Protein AF-A0A2V8KUQ1-F1 (afdb_monomer)

Foldseek 3Di:
DDDDDDDDDPPDPPPPPPPPVFDKAFEWEQDPVGIDTPDIDGLVPDDPVVVVVVQVVVVVLVVVVWWKWFCAPPPTHTDPGDDSNGRIYTYHDDPDD

Secondary structure (DSSP, 8-state):
-----------------------EEEEEEEETTEEEEEEEEETTT--HHHHHHHHHHHHHHHHTTEEEEE-TTSS-EEESS--TTS-EEEEE-----

Mean predicted aligned error: 11.14 Å

Nearest PDB structures (foldseek):
  6jpp-assembly1_A  TM=3.660E-01  e=1.130E-01  Homo sapiens
  6ie1-assembly1_A  TM=3.807E-01  e=2.585E-01  Homo sapiens
  2k8h-assembly1_A  TM=3.119E-01  e=2.004E-01  Trypanosoma brucei
  7y4a-assembly4_H  TM=3.674E-01  e=2.755E-01  Homo sapiens
  9dz8-assembly1_A  TM=5.171E-01  e=2.115E+00  Escherichia coli BL21(DE3)

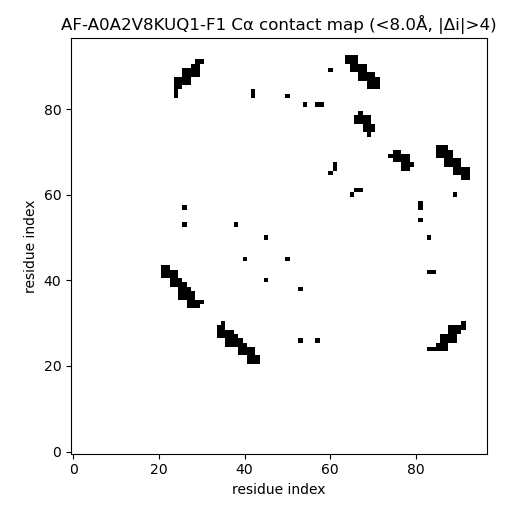Structure (mmCIF, N/CA/C/O backbone):
data_AF-A0A2V8KUQ1-F1
#
_entry.id   AF-A0A2V8KUQ1-F1
#
loop_
_atom_site.group_PDB
_atom_site.id
_atom_site.type_symbol
_atom_site.label_atom_id
_atom_site.label_alt_id
_atom_site.label_comp_id
_atom_site.label_asym_id
_atom_site.label_entity_id
_atom_site.label_seq_id
_atom_site.pdbx_PDB_ins_code
_atom_site.Cartn_x
_atom_site.Cartn_y
_atom_site.Cartn_z
_atom_site.occupancy
_atom_site.B_iso_or_equiv
_atom_site.auth_seq_id
_atom_site.auth_comp_id
_atom_site.auth_asym_id
_atom_site.auth_atom_id
_atom_site.pdbx_PDB_model_num
ATOM 1 N N . MET A 1 1 ? -13.445 -9.198 69.832 1.00 40.34 1 MET A N 1
ATOM 2 C CA . MET A 1 1 ? -13.455 -10.282 68.834 1.00 40.34 1 MET A CA 1
ATOM 3 C C . MET A 1 1 ? -14.080 -9.730 67.578 1.00 40.34 1 MET A C 1
ATOM 5 O O . MET A 1 1 ? -15.179 -9.195 67.626 1.00 40.34 1 MET A O 1
ATOM 9 N N . GLU A 1 2 ? -13.270 -9.738 66.533 1.00 34.62 2 GLU A N 1
ATOM 10 C CA . GLU A 1 2 ? -13.495 -9.173 65.210 1.00 34.62 2 GLU A CA 1
ATOM 11 C C . GLU A 1 2 ? -14.632 -9.878 64.465 1.00 34.62 2 GLU A C 1
ATOM 13 O O . GLU A 1 2 ? -14.937 -11.039 64.740 1.00 34.62 2 GLU A O 1
ATOM 18 N N . GLY A 1 3 ? -15.222 -9.194 63.482 1.00 37.28 3 GLY A N 1
ATOM 19 C CA . GLY A 1 3 ? -16.091 -9.857 62.512 1.00 37.28 3 GLY A CA 1
ATOM 20 C C . GLY A 1 3 ? -17.007 -8.941 61.711 1.00 37.28 3 GLY A C 1
ATOM 21 O O . GLY A 1 3 ? -18.204 -9.200 61.643 1.00 37.28 3 GLY A O 1
ATOM 22 N N . VAL A 1 4 ? -16.467 -7.887 61.091 1.00 44.62 4 VAL A N 1
ATOM 23 C CA . VAL A 1 4 ? -17.145 -7.184 59.990 1.00 44.62 4 VAL A CA 1
ATOM 24 C C . VAL A 1 4 ? -17.272 -8.178 58.832 1.00 44.62 4 VAL A C 1
ATOM 26 O O . VAL A 1 4 ? -16.260 -8.588 58.267 1.00 44.62 4 VAL A O 1
ATOM 29 N N . LYS A 1 5 ? -18.495 -8.609 58.498 1.00 45.44 5 LYS A N 1
ATOM 30 C CA . LYS A 1 5 ? -18.739 -9.409 57.291 1.00 45.44 5 LYS A CA 1
ATOM 31 C C . LYS A 1 5 ? -19.087 -8.495 56.123 1.00 45.44 5 LYS A C 1
ATOM 33 O O . LYS A 1 5 ? -20.113 -7.826 56.099 1.00 45.44 5 LYS A O 1
ATOM 38 N N . THR A 1 6 ? -18.135 -8.500 55.206 1.00 44.25 6 THR A N 1
ATOM 39 C CA . THR A 1 6 ? -18.008 -7.833 53.920 1.00 44.25 6 THR A CA 1
ATOM 40 C C . THR A 1 6 ? -19.261 -7.896 53.049 1.00 44.25 6 THR A C 1
ATOM 42 O O . THR A 1 6 ? -19.893 -8.939 52.895 1.00 44.25 6 THR A O 1
ATOM 45 N N . VAL A 1 7 ? -19.558 -6.747 52.448 1.00 46.59 7 VAL A N 1
ATOM 46 C CA . VAL A 1 7 ? -20.515 -6.534 51.362 1.00 46.59 7 VAL A CA 1
ATOM 47 C C . VAL A 1 7 ? -19.925 -7.163 50.097 1.00 46.59 7 VAL A C 1
ATOM 49 O O . VAL A 1 7 ? -18.885 -6.707 49.628 1.00 46.59 7 VAL A O 1
ATOM 52 N N . ASN A 1 8 ? -20.549 -8.207 49.553 1.00 39.09 8 ASN A N 1
ATOM 53 C CA . ASN A 1 8 ? -20.192 -8.713 48.228 1.00 39.09 8 ASN A CA 1
ATOM 54 C C . ASN A 1 8 ? -21.139 -8.082 47.216 1.00 39.09 8 ASN A C 1
ATOM 56 O O . ASN A 1 8 ? -22.291 -8.479 47.070 1.00 39.09 8 ASN A O 1
ATOM 60 N N . THR A 1 9 ? -20.642 -7.032 46.580 1.00 50.00 9 THR A N 1
ATOM 61 C CA . THR A 1 9 ? -21.288 -6.375 45.456 1.00 50.00 9 THR A CA 1
ATOM 62 C C . THR A 1 9 ? -20.955 -7.172 44.197 1.00 50.00 9 THR A C 1
ATOM 64 O O . THR A 1 9 ? -19.839 -7.085 43.687 1.00 50.00 9 THR A O 1
ATOM 67 N N . ASP A 1 10 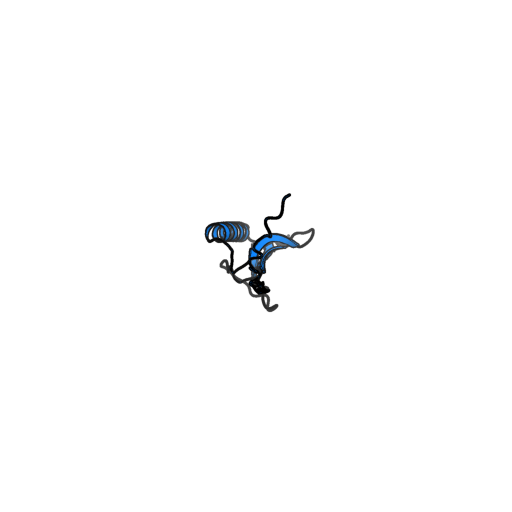? -21.906 -7.964 43.708 1.00 42.75 10 ASP A N 1
ATOM 68 C CA . ASP A 1 10 ? -21.827 -8.648 42.414 1.00 42.75 10 ASP A CA 1
ATOM 69 C C . ASP A 1 10 ? -21.870 -7.630 41.260 1.00 42.75 10 ASP A C 1
ATOM 71 O O . ASP A 1 10 ? -22.913 -7.349 40.671 1.00 42.75 10 ASP A O 1
ATOM 75 N N . PHE A 1 11 ? -20.711 -7.063 40.921 1.00 54.16 11 PHE A N 1
ATOM 76 C CA . PHE A 1 11 ? -20.477 -6.414 39.633 1.00 54.16 11 PHE A CA 1
ATOM 77 C C . PHE A 1 11 ? -19.614 -7.319 38.762 1.00 54.16 11 PHE A C 1
ATOM 79 O O . PHE A 1 11 ? -18.394 -7.189 38.726 1.00 54.16 11 PHE A O 1
ATOM 86 N N . GLN A 1 12 ? -20.258 -8.197 38.004 1.00 44.41 12 GLN A N 1
ATOM 87 C CA . GLN A 1 12 ? -19.672 -8.772 36.796 1.00 44.41 12 GLN A CA 1
ATOM 88 C C . GLN A 1 12 ? -20.735 -8.782 35.700 1.00 44.41 12 GLN A C 1
ATOM 90 O O . GLN A 1 12 ? -21.246 -9.810 35.268 1.00 44.41 12 GLN A O 1
ATOM 95 N N . GLY A 1 13 ? -21.061 -7.574 35.235 1.00 41.50 13 GLY A N 1
ATOM 96 C CA . GLY A 1 13 ? -21.561 -7.404 33.881 1.00 41.50 13 GLY A CA 1
ATOM 97 C C . GLY A 1 13 ? -20.465 -7.874 32.934 1.00 41.50 13 GLY A C 1
ATOM 98 O O . GLY A 1 13 ? -19.483 -7.168 32.711 1.00 41.50 13 GLY A O 1
ATOM 99 N N . ALA A 1 14 ? -20.597 -9.101 32.438 1.00 50.62 14 ALA A N 1
ATOM 100 C CA . ALA A 1 14 ? -19.805 -9.595 31.331 1.00 50.62 14 ALA A CA 1
ATOM 101 C C . ALA A 1 14 ? -20.039 -8.657 30.144 1.00 50.62 14 ALA A C 1
ATOM 103 O O . ALA A 1 14 ? -21.091 -8.706 29.513 1.00 50.62 14 ALA A O 1
ATOM 104 N N . ILE A 1 15 ? -19.080 -7.776 29.859 1.00 60.97 15 ILE A N 1
ATOM 105 C CA . ILE A 1 15 ? -19.021 -7.096 28.569 1.00 60.97 15 ILE A CA 1
ATOM 106 C C . ILE A 1 15 ? -18.724 -8.213 27.567 1.00 60.97 15 ILE A C 1
ATOM 108 O O . ILE A 1 15 ? -17.651 -8.823 27.666 1.00 60.97 15 ILE A O 1
ATOM 112 N N . PRO A 1 16 ? -19.626 -8.542 26.626 1.00 48.69 16 PRO A N 1
ATOM 113 C CA . PRO A 1 16 ? -19.245 -9.393 25.520 1.00 48.69 16 PRO A CA 1
ATOM 114 C C . PRO A 1 16 ? -18.163 -8.611 24.787 1.00 48.69 16 PRO A C 1
ATOM 116 O O . PRO A 1 16 ? -18.426 -7.559 24.210 1.00 48.69 16 PRO A O 1
ATOM 119 N N . ARG A 1 17 ? -16.916 -9.072 24.878 1.00 52.16 17 ARG A N 1
ATOM 120 C CA . ARG A 1 17 ? -15.841 -8.580 24.026 1.00 52.16 17 ARG A CA 1
ATOM 121 C C . ARG A 1 17 ? -16.202 -9.069 22.631 1.00 52.16 17 ARG A C 1
ATOM 123 O O . ARG A 1 17 ? -15.815 -10.173 22.248 1.00 52.16 17 ARG A O 1
ATOM 130 N N . GLU A 1 18 ? -17.047 -8.305 21.938 1.00 53.41 18 GLU A N 1
ATOM 131 C CA . GLU A 1 18 ? -17.331 -8.512 20.530 1.00 53.41 18 GLU A CA 1
ATOM 132 C C . GLU A 1 18 ? -15.972 -8.665 19.860 1.00 53.41 18 GLU A C 1
ATOM 134 O O . GLU A 1 18 ? -15.109 -7.785 19.930 1.00 53.41 18 GLU A O 1
ATOM 139 N N . LYS A 1 19 ? -15.734 -9.844 19.286 1.00 51.59 19 LYS A N 1
ATOM 140 C CA . LYS A 1 19 ? -14.669 -10.022 18.312 1.00 51.59 19 LYS A CA 1
ATOM 141 C C . LYS A 1 19 ? -15.106 -9.230 17.086 1.00 51.59 19 LYS A C 1
ATOM 143 O O . LYS A 1 19 ? -15.555 -9.812 16.104 1.00 51.59 19 LYS A O 1
ATOM 148 N N . SER A 1 20 ? -15.023 -7.906 17.169 1.00 56.31 20 SER A N 1
ATOM 149 C CA . SER A 1 20 ? -14.995 -7.048 16.003 1.00 56.31 20 SER A CA 1
ATOM 150 C C . SER A 1 20 ? -13.780 -7.524 15.228 1.00 56.31 20 SER A C 1
ATOM 152 O O . SER A 1 20 ? -12.644 -7.298 15.638 1.00 56.31 20 SER A O 1
ATOM 154 N N . SER A 1 21 ? -14.016 -8.323 14.193 1.00 58.94 21 SER A N 1
ATOM 155 C CA . SER A 1 21 ? -12.997 -8.675 13.219 1.00 58.94 21 SER A CA 1
ATOM 156 C C . SER A 1 21 ? -12.643 -7.377 12.506 1.00 58.94 21 SER A C 1
ATOM 158 O O . SER A 1 21 ? -13.251 -7.051 11.493 1.00 58.94 21 SER A O 1
ATOM 160 N N . MET A 1 22 ? -11.755 -6.587 13.108 1.00 80.75 22 MET A N 1
ATOM 161 C CA . MET A 1 22 ? -11.334 -5.305 12.562 1.00 80.75 22 MET A CA 1
ATOM 162 C C . MET A 1 22 ? -10.575 -5.578 11.273 1.00 80.75 22 MET A C 1
ATOM 164 O O . MET A 1 22 ? -9.733 -6.480 11.206 1.00 80.75 22 MET A O 1
ATOM 168 N N . THR A 1 23 ? -10.936 -4.854 10.223 1.00 91.12 23 THR A N 1
ATOM 169 C CA . THR A 1 23 ? -10.354 -5.078 8.910 1.00 91.12 23 THR A CA 1
ATOM 170 C C . THR A 1 23 ? -8.977 -4.433 8.890 1.00 91.12 23 THR A C 1
ATOM 172 O O . THR A 1 23 ? -8.849 -3.209 8.847 1.00 91.12 23 THR A O 1
ATOM 175 N N . VAL A 1 24 ? -7.935 -5.260 8.926 1.00 94.56 24 VAL A N 1
ATOM 176 C CA . VAL A 1 24 ? -6.549 -4.801 8.803 1.00 94.56 24 VAL A CA 1
ATOM 177 C C . VAL A 1 24 ? -6.182 -4.682 7.327 1.00 94.56 24 VAL A C 1
ATOM 179 O O . VAL A 1 24 ? -6.436 -5.599 6.546 1.00 94.56 24 VAL A O 1
ATOM 182 N N . ARG A 1 25 ? -5.570 -3.557 6.956 1.00 96.69 25 ARG A N 1
ATOM 183 C CA . ARG A 1 25 ? -5.056 -3.258 5.615 1.00 96.69 25 ARG A CA 1
ATOM 184 C C . ARG A 1 25 ? -3.565 -3.004 5.650 1.00 96.69 25 ARG A C 1
ATOM 186 O O . ARG A 1 25 ? -3.019 -2.592 6.675 1.00 96.69 25 ARG A O 1
ATOM 193 N N . LYS A 1 26 ? -2.906 -3.251 4.518 1.00 97.62 26 LYS A N 1
ATOM 194 C CA . LYS A 1 26 ? -1.455 -3.100 4.391 1.00 97.62 26 LYS A CA 1
ATOM 195 C C . LYS A 1 26 ? -1.057 -2.294 3.167 1.00 97.62 26 LYS A C 1
ATOM 197 O O . LYS A 1 26 ? -1.598 -2.481 2.079 1.00 97.62 26 LYS A O 1
ATOM 202 N N . LEU A 1 27 ? -0.016 -1.484 3.338 1.00 98.06 27 LEU A N 1
ATOM 203 C CA . LEU A 1 27 ? 0.785 -0.920 2.261 1.00 98.06 27 LEU A CA 1
ATOM 204 C C . LEU A 1 27 ? 2.069 -1.739 2.175 1.00 98.06 27 LEU A C 1
ATOM 206 O O . LEU A 1 27 ? 2.909 -1.697 3.077 1.00 98.06 27 LEU A O 1
ATOM 210 N N . ARG A 1 28 ? 2.207 -2.498 1.094 1.00 97.25 28 ARG A N 1
ATOM 211 C CA . ARG A 1 28 ? 3.364 -3.344 0.812 1.00 97.25 28 ARG A CA 1
ATOM 212 C C . ARG A 1 28 ? 4.144 -2.822 -0.377 1.00 97.25 28 ARG A C 1
ATOM 214 O O . ARG A 1 28 ? 3.594 -2.149 -1.243 1.00 97.25 28 ARG A O 1
ATOM 221 N N . MET A 1 29 ? 5.414 -3.174 -0.431 1.00 95.25 29 MET A N 1
ATOM 222 C CA . MET A 1 29 ? 6.324 -2.856 -1.516 1.00 95.25 29 MET A CA 1
ATOM 223 C C . MET A 1 29 ? 7.051 -4.120 -1.946 1.00 95.25 29 MET A C 1
ATOM 225 O O . MET A 1 29 ? 7.604 -4.836 -1.121 1.00 95.25 29 MET A O 1
ATOM 229 N N . MET A 1 30 ? 7.048 -4.390 -3.244 1.00 92.19 30 MET A N 1
ATOM 230 C CA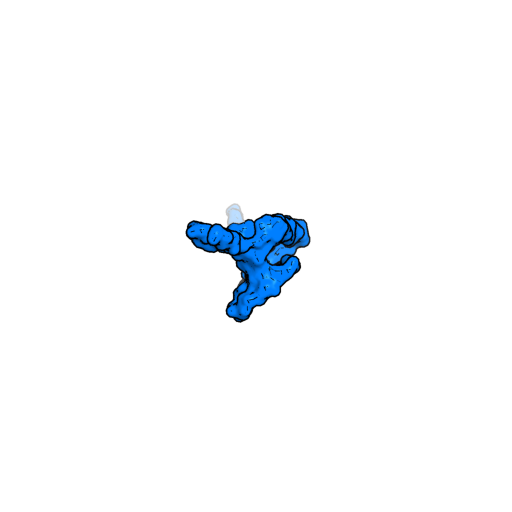 . MET A 1 30 ? 7.794 -5.497 -3.818 1.00 92.19 30 MET A CA 1
ATOM 231 C C . MET A 1 30 ? 9.270 -5.106 -3.919 1.00 92.19 30 MET A C 1
ATOM 233 O O . MET A 1 30 ? 9.615 -4.132 -4.592 1.00 92.19 30 MET A O 1
ATOM 237 N N . CYS A 1 31 ? 10.139 -5.877 -3.272 1.00 84.56 31 CYS A N 1
ATOM 238 C CA . CYS A 1 31 ? 11.588 -5.700 -3.303 1.00 84.56 31 CYS A CA 1
ATOM 239 C C . CYS A 1 31 ? 12.270 -6.958 -3.859 1.00 84.56 31 CYS A C 1
ATOM 241 O O . CYS A 1 31 ? 11.698 -8.046 -3.878 1.00 84.56 31 CYS A O 1
ATOM 243 N N . ALA A 1 32 ? 13.536 -6.834 -4.273 1.00 77.94 32 ALA A N 1
ATOM 244 C CA . ALA A 1 32 ? 14.317 -7.965 -4.793 1.00 77.94 32 ALA A CA 1
ATOM 245 C C . ALA A 1 32 ? 14.470 -9.123 -3.782 1.00 77.94 32 ALA A C 1
ATOM 247 O O . ALA A 1 32 ? 14.670 -10.266 -4.181 1.00 77.94 32 ALA A O 1
ATOM 248 N N . ALA A 1 33 ? 14.365 -8.825 -2.483 1.00 77.81 33 ALA A N 1
ATOM 249 C CA . ALA A 1 33 ? 14.433 -9.796 -1.392 1.00 77.81 33 ALA A CA 1
ATOM 250 C C . ALA A 1 33 ? 13.053 -10.332 -0.944 1.00 77.81 33 ALA A C 1
ATOM 252 O O . ALA A 1 33 ? 12.991 -11.116 0.001 1.00 77.81 33 ALA A O 1
ATOM 253 N N . GLY A 1 34 ? 11.960 -9.915 -1.597 1.00 82.62 34 GLY A N 1
ATOM 254 C CA . GLY A 1 34 ? 10.579 -10.245 -1.229 1.00 82.62 34 GLY A CA 1
ATOM 255 C C . GLY A 1 34 ? 9.717 -9.012 -0.936 1.00 82.62 34 GLY A C 1
ATOM 256 O O . GLY A 1 34 ? 10.158 -7.876 -1.101 1.00 82.62 34 GLY A O 1
ATOM 257 N N . ASP A 1 35 ? 8.476 -9.245 -0.508 1.00 86.75 35 ASP A N 1
ATOM 258 C CA . ASP A 1 35 ? 7.539 -8.182 -0.130 1.00 86.75 35 ASP A CA 1
ATOM 259 C C . ASP A 1 35 ? 7.926 -7.558 1.221 1.00 86.75 35 ASP A C 1
ATOM 261 O O . ASP A 1 35 ? 8.030 -8.244 2.238 1.00 86.75 35 ASP A O 1
ATOM 265 N N . GLU A 1 36 ? 8.061 -6.237 1.253 1.00 93.94 36 GLU A N 1
ATOM 266 C CA . GLU A 1 36 ? 8.242 -5.434 2.460 1.00 93.94 36 GLU A CA 1
ATOM 267 C C . GLU A 1 36 ? 6.912 -4.778 2.859 1.00 93.94 36 GLU A C 1
ATOM 269 O O . GLU A 1 36 ? 6.202 -4.229 2.018 1.00 93.94 36 GLU A O 1
ATOM 274 N N . THR A 1 37 ? 6.554 -4.808 4.146 1.00 96.62 37 THR A N 1
ATOM 275 C CA . THR A 1 37 ? 5.381 -4.074 4.655 1.00 96.62 37 THR A CA 1
ATOM 276 C C . THR A 1 37 ? 5.822 -2.698 5.140 1.00 96.62 37 THR A C 1
ATOM 278 O O . THR A 1 37 ? 6.528 -2.599 6.138 1.00 96.62 37 THR A O 1
ATOM 281 N 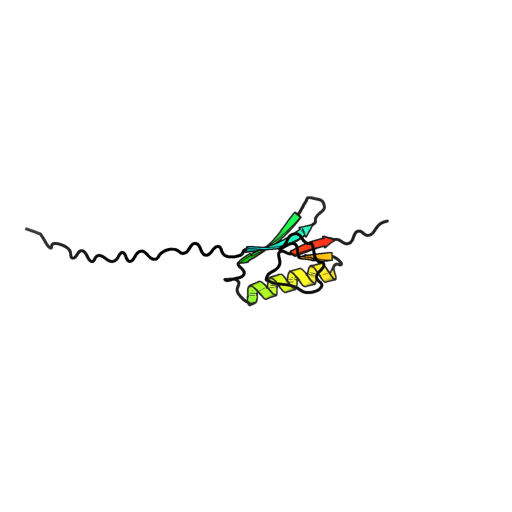N . LEU A 1 38 ? 5.387 -1.643 4.450 1.00 96.50 38 LEU A N 1
ATOM 282 C CA . LEU A 1 38 ? 5.694 -0.253 4.806 1.00 96.50 38 LEU A CA 1
ATOM 283 C C . LEU A 1 38 ? 4.754 0.276 5.893 1.00 96.50 38 LEU A C 1
ATOM 285 O O . LEU A 1 38 ? 5.160 1.049 6.758 1.00 96.50 38 LEU A O 1
ATOM 289 N N . ALA A 1 39 ? 3.485 -0.131 5.845 1.00 97.50 39 ALA A N 1
ATOM 290 C CA . ALA A 1 39 ? 2.493 0.225 6.847 1.00 97.50 39 ALA A CA 1
ATO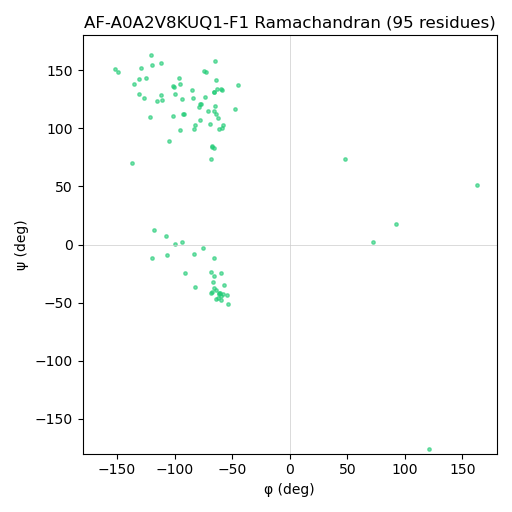M 291 C C . ALA A 1 39 ? 1.407 -0.846 6.966 1.00 97.50 39 ALA A C 1
ATOM 293 O O . ALA A 1 39 ? 1.059 -1.516 5.994 1.00 97.50 39 ALA A O 1
ATOM 294 N N . GLU A 1 40 ? 0.841 -0.951 8.163 1.00 97.12 40 GLU A N 1
ATOM 295 C CA . GLU A 1 40 ? -0.323 -1.766 8.490 1.00 97.12 40 GLU A CA 1
ATOM 296 C C . GLU A 1 40 ? -1.264 -0.919 9.352 1.00 97.12 40 GLU A C 1
ATOM 298 O O . GLU A 1 40 ? -0.800 -0.161 10.211 1.00 97.12 40 GLU A O 1
ATOM 303 N N . TRP A 1 41 ? -2.568 -0.991 9.091 1.00 96.56 41 TRP A N 1
ATOM 304 C CA . TRP A 1 41 ? -3.564 -0.249 9.856 1.00 96.56 41 TRP A CA 1
ATOM 305 C C . TRP A 1 41 ? -4.904 -0.967 9.933 1.00 96.56 41 TRP A C 1
ATOM 307 O O . TRP A 1 41 ? -5.324 -1.649 9.003 1.00 96.56 41 TRP A O 1
ATOM 317 N N . GLU A 1 42 ? -5.603 -0.756 11.040 1.00 94.75 42 GLU A N 1
ATOM 318 C CA . GLU A 1 42 ? -7.010 -1.113 11.195 1.00 94.75 42 GLU A CA 1
ATOM 319 C C . GLU A 1 42 ? -7.883 0.002 10.617 1.00 94.75 42 GLU A C 1
ATOM 321 O O . GLU A 1 42 ? -7.742 1.170 10.986 1.00 94.75 42 GLU A O 1
ATOM 326 N N . THR A 1 43 ? -8.789 -0.332 9.700 1.00 90.81 43 THR A N 1
ATOM 327 C CA . THR A 1 43 ? -9.581 0.683 8.982 1.00 90.81 43 THR A CA 1
ATOM 328 C C . THR A 1 43 ? -10.579 1.425 9.865 1.00 90.81 43 THR A C 1
ATOM 330 O O . THR A 1 43 ? -10.975 2.542 9.543 1.00 90.81 43 THR A O 1
ATOM 333 N N . GLU A 1 44 ? -10.980 0.811 10.973 1.00 90.00 44 GLU A N 1
ATOM 334 C CA . GLU A 1 44 ? -12.021 1.290 11.874 1.00 90.00 44 GLU A CA 1
ATOM 335 C C . GLU A 1 44 ? -11.470 2.182 12.996 1.00 90.00 44 GLU A C 1
ATOM 337 O O . GLU A 1 44 ? -12.207 3.000 13.545 1.00 90.00 44 GLU A O 1
ATOM 342 N N . THR A 1 45 ? -10.187 2.034 13.340 1.00 93.19 45 THR A N 1
ATOM 343 C CA . THR A 1 45 ? -9.569 2.683 14.511 1.00 93.19 45 THR A CA 1
ATOM 344 C C . THR A 1 45 ? -8.406 3.60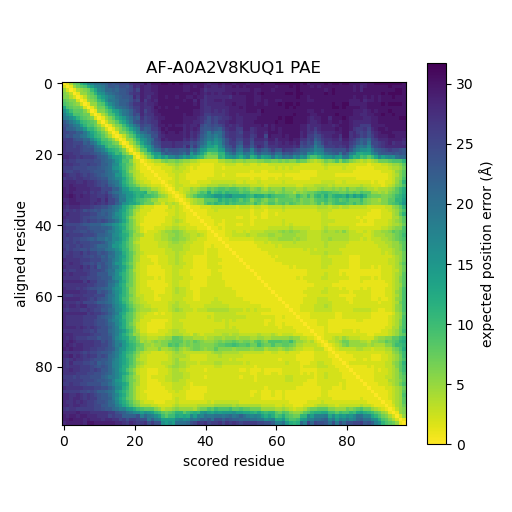7 14.148 1.00 93.19 45 THR A C 1
ATOM 346 O O . THR A 1 45 ? -7.962 4.389 14.994 1.00 93.19 45 THR A O 1
ATOM 349 N N . ILE A 1 46 ? -7.915 3.568 12.902 1.00 95.75 46 ILE A N 1
ATOM 350 C CA . ILE A 1 46 ? -6.821 4.432 12.458 1.00 95.75 46 ILE A CA 1
ATOM 351 C C . ILE A 1 46 ? -7.172 5.918 12.607 1.00 95.75 46 ILE A C 1
ATOM 353 O O . ILE A 1 46 ? -8.224 6.395 12.181 1.00 95.75 46 ILE A O 1
ATOM 357 N N . SER A 1 47 ? -6.243 6.681 13.185 1.00 96.56 47 SER A N 1
ATOM 358 C CA . SER A 1 47 ? -6.391 8.128 13.297 1.00 96.56 47 SER A CA 1
ATOM 359 C C . SER A 1 47 ? -6.204 8.818 11.936 1.00 96.56 47 SER A C 1
ATOM 361 O O . SER A 1 47 ? -5.375 8.382 11.130 1.00 96.56 47 SER A O 1
ATOM 363 N N . PRO A 1 48 ? -6.882 9.954 11.678 1.00 96.50 48 PRO A N 1
ATOM 364 C CA . PRO A 1 48 ? -6.697 10.714 10.439 1.00 96.50 48 PRO A CA 1
ATOM 365 C C . PRO A 1 48 ? -5.245 11.145 10.198 1.00 96.50 48 PRO A C 1
ATOM 367 O O . PRO A 1 48 ? -4.777 11.150 9.063 1.00 96.50 48 PRO A O 1
ATOM 370 N N . GLN A 1 49 ? -4.511 11.468 11.267 1.00 97.75 49 GLN A N 1
ATOM 371 C CA . GLN A 1 49 ? -3.098 11.833 11.177 1.00 97.75 49 GLN A CA 1
ATOM 372 C C . GLN A 1 49 ? -2.254 10.662 10.668 1.00 97.75 49 GLN A C 1
ATOM 374 O O . GLN A 1 49 ? -1.466 10.834 9.740 1.00 97.75 49 GLN A O 1
ATOM 379 N N . ARG A 1 50 ? -2.453 9.462 11.228 1.00 97.38 50 ARG A N 1
ATOM 380 C CA . ARG A 1 50 ? -1.719 8.274 10.789 1.00 97.38 50 ARG A CA 1
ATOM 381 C C . ARG A 1 50 ? -2.088 7.890 9.359 1.00 97.38 50 ARG A C 1
ATOM 383 O O . ARG A 1 50 ? -1.217 7.500 8.590 1.00 97.38 50 ARG A O 1
ATOM 390 N N . LEU A 1 51 ? -3.356 8.048 8.987 1.00 97.00 51 LEU A N 1
ATOM 391 C CA . LEU A 1 51 ? -3.825 7.819 7.622 1.00 97.00 51 LEU A CA 1
ATOM 392 C C . LEU A 1 51 ? -3.104 8.731 6.619 1.00 97.00 51 LEU A C 1
ATOM 394 O O . LEU A 1 51 ? -2.634 8.264 5.586 1.00 97.00 51 LEU A O 1
ATOM 398 N N . ASN A 1 52 ? -2.961 10.012 6.965 1.00 98.00 52 ASN A N 1
ATOM 399 C CA . ASN A 1 52 ? -2.244 10.990 6.154 1.00 98.00 52 ASN A CA 1
ATOM 400 C C . ASN A 1 52 ? -0.748 10.655 6.023 1.00 98.00 52 ASN A C 1
ATOM 402 O O . ASN A 1 52 ? -0.183 10.803 4.946 1.00 98.00 52 AS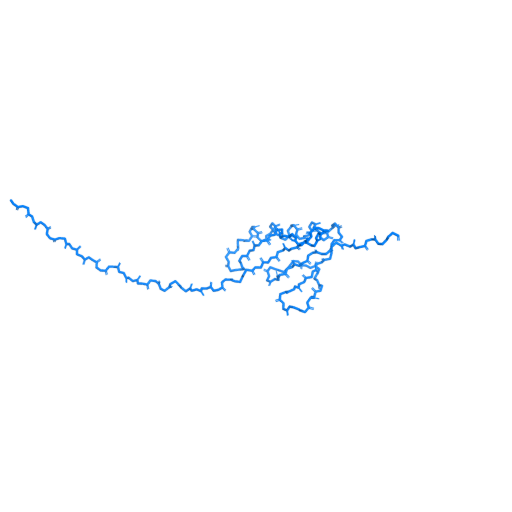N A O 1
ATOM 406 N N . GLU A 1 53 ? -0.094 10.170 7.082 1.00 98.25 53 GLU A N 1
ATOM 407 C CA . GLU A 1 53 ? 1.303 9.709 7.004 1.00 98.25 53 GLU A CA 1
ATOM 408 C C . GLU A 1 53 ? 1.470 8.546 6.014 1.00 98.25 53 GLU A C 1
ATOM 410 O O . GLU A 1 53 ? 2.409 8.536 5.218 1.00 98.25 53 GLU A O 1
ATOM 415 N N . ILE A 1 54 ? 0.536 7.590 6.025 1.00 98.31 54 ILE A N 1
ATOM 416 C CA . ILE A 1 54 ? 0.543 6.449 5.100 1.00 98.31 54 ILE A CA 1
ATOM 417 C C . ILE A 1 54 ? 0.283 6.918 3.665 1.00 98.31 54 ILE A C 1
ATOM 419 O O . ILE A 1 54 ? 0.955 6.461 2.739 1.00 98.31 54 ILE A O 1
ATOM 423 N N . GLU A 1 55 ? -0.642 7.860 3.466 1.00 98.38 55 GLU A N 1
ATOM 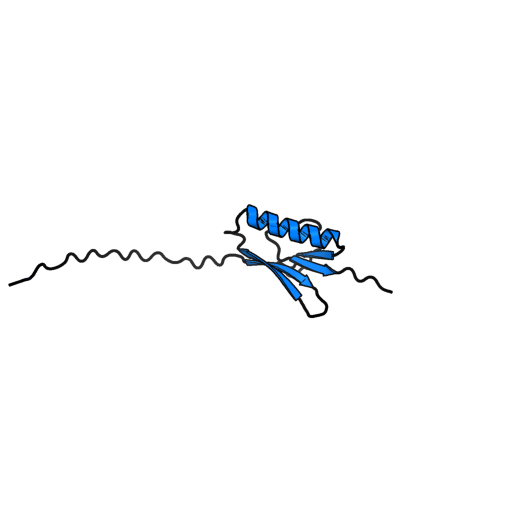424 C CA . GLU A 1 55 ? -0.883 8.464 2.155 1.00 98.38 55 GLU A CA 1
ATOM 425 C C . GLU A 1 55 ? 0.362 9.195 1.632 1.00 98.38 55 GLU A C 1
ATOM 427 O O . GLU A 1 55 ? 0.723 9.046 0.465 1.00 98.38 55 GLU A O 1
ATOM 432 N N . VAL A 1 56 ? 1.070 9.938 2.486 1.00 98.19 56 VAL A N 1
ATOM 433 C CA . VAL A 1 56 ? 2.326 10.606 2.114 1.00 98.19 56 VAL A CA 1
ATOM 434 C C . VAL A 1 56 ? 3.391 9.593 1.689 1.00 98.19 56 VAL A C 1
ATOM 436 O O . VAL A 1 56 ? 4.057 9.813 0.672 1.00 98.19 56 VAL A O 1
ATOM 439 N N . GLU A 1 57 ? 3.533 8.474 2.406 1.00 97.94 57 GLU A N 1
ATOM 440 C CA . GLU A 1 57 ? 4.456 7.393 2.033 1.00 97.94 57 GLU A CA 1
ATOM 441 C C . GLU A 1 57 ? 4.066 6.773 0.682 1.00 97.94 57 GLU A C 1
ATOM 443 O O . GLU A 1 57 ? 4.901 6.661 -0.220 1.00 97.94 57 GLU A O 1
ATOM 448 N N . PHE A 1 58 ? 2.779 6.471 0.483 1.00 98.19 58 PHE A N 1
ATOM 449 C CA . PHE A 1 58 ? 2.241 6.001 -0.795 1.00 98.19 58 PHE A CA 1
ATOM 450 C C . PHE A 1 58 ? 2.595 6.957 -1.945 1.00 98.19 58 PHE A C 1
ATOM 452 O O . PHE A 1 58 ? 3.167 6.542 -2.956 1.00 98.19 58 PHE A O 1
ATOM 459 N N . GLN A 1 59 ? 2.328 8.257 -1.785 1.00 97.88 59 GLN A N 1
ATOM 460 C CA . GLN A 1 59 ? 2.622 9.266 -2.806 1.00 97.88 59 GLN A CA 1
ATOM 461 C C . GLN A 1 59 ? 4.128 9.445 -3.033 1.00 97.88 59 GLN A C 1
ATOM 463 O O . GLN A 1 59 ? 4.570 9.739 -4.146 1.00 97.88 59 GLN A O 1
ATOM 468 N N . SER A 1 60 ? 4.945 9.274 -1.992 1.00 97.12 60 SER A N 1
ATOM 469 C CA . SER A 1 60 ? 6.404 9.269 -2.108 1.00 97.12 60 SER A CA 1
ATOM 470 C C . SER A 1 60 ? 6.877 8.153 -3.042 1.00 97.12 60 SER A C 1
ATOM 472 O O . SER A 1 60 ? 7.638 8.418 -3.974 1.00 97.12 60 SER A O 1
ATOM 474 N N . LYS A 1 61 ? 6.365 6.930 -2.868 1.00 95.56 61 LYS A N 1
ATOM 475 C CA . LYS A 1 61 ? 6.716 5.776 -3.709 1.00 95.56 61 LYS A CA 1
ATOM 476 C C . LYS A 1 61 ? 6.186 5.912 -5.134 1.00 95.56 61 LYS A C 1
ATOM 478 O O . LYS A 1 61 ? 6.930 5.680 -6.084 1.00 95.56 61 LYS A O 1
ATOM 483 N N . MET A 1 62 ? 4.955 6.391 -5.309 1.00 95.62 62 MET A N 1
ATOM 484 C CA . MET A 1 62 ? 4.401 6.679 -6.639 1.00 95.62 62 MET A CA 1
ATOM 485 C C . MET A 1 62 ? 5.268 7.690 -7.410 1.00 95.62 62 MET A C 1
ATOM 487 O O . MET A 1 62 ? 5.581 7.475 -8.579 1.00 95.62 62 MET A O 1
ATOM 491 N N . ARG A 1 63 ? 5.755 8.754 -6.750 1.00 95.44 63 ARG A N 1
ATOM 492 C CA . ARG A 1 63 ? 6.684 9.730 -7.360 1.00 95.44 63 ARG A CA 1
ATOM 493 C C . ARG A 1 63 ? 8.054 9.145 -7.709 1.00 95.44 63 ARG A C 1
ATOM 495 O O . ARG A 1 63 ? 8.694 9.633 -8.635 1.00 95.44 63 ARG A O 1
ATOM 502 N N . GLN A 1 64 ? 8.493 8.105 -7.004 1.00 93.12 64 GLN A N 1
ATOM 503 C CA . GLN A 1 64 ? 9.708 7.351 -7.339 1.00 93.12 64 GLN A CA 1
ATOM 504 C C . GLN A 1 64 ? 9.510 6.418 -8.550 1.00 93.12 64 GLN A C 1
ATOM 506 O O . GLN A 1 64 ? 10.469 5.794 -9.001 1.00 93.12 64 GLN A O 1
ATOM 511 N N . GLY A 1 65 ? 8.295 6.345 -9.107 1.00 92.94 65 GLY A N 1
ATOM 512 C CA . GLY A 1 65 ? 7.975 5.546 -10.288 1.00 92.94 65 GLY A CA 1
ATOM 513 C C . GLY A 1 65 ? 7.470 4.140 -9.974 1.00 92.94 65 GLY A C 1
ATOM 514 O O . GLY A 1 65 ? 7.506 3.284 -10.853 1.00 92.94 65 GLY A O 1
ATOM 515 N N . TYR A 1 66 ? 7.021 3.883 -8.744 1.00 94.44 66 TYR A N 1
ATOM 516 C CA . TYR A 1 66 ? 6.316 2.643 -8.421 1.00 94.44 66 TYR A CA 1
ATOM 517 C C . TYR A 1 66 ? 4.891 2.677 -8.980 1.00 94.44 66 TYR A C 1
ATOM 519 O O . TYR A 1 66 ? 4.255 3.729 -9.041 1.00 94.44 66 TYR A O 1
ATOM 527 N N . PHE A 1 67 ? 4.375 1.505 -9.335 1.00 95.00 67 PHE A N 1
ATOM 528 C CA . PHE A 1 67 ? 2.966 1.289 -9.641 1.00 95.00 67 PHE A CA 1
ATOM 529 C C . PHE A 1 67 ? 2.243 0.774 -8.405 1.00 95.00 67 PHE A C 1
ATOM 531 O O . PHE A 1 67 ? 2.754 -0.110 -7.725 1.00 95.00 67 PHE A O 1
ATOM 538 N N . ALA A 1 68 ? 1.042 1.276 -8.135 1.00 97.06 68 ALA A N 1
ATOM 539 C CA . ALA A 1 68 ? 0.206 0.772 -7.057 1.00 97.06 68 ALA A CA 1
ATOM 540 C C . ALA A 1 68 ? -0.900 -0.143 -7.584 1.00 97.06 68 ALA A C 1
ATOM 542 O O . ALA A 1 68 ? -1.579 0.171 -8.566 1.00 97.06 68 ALA A O 1
ATOM 543 N N . VAL A 1 69 ? -1.109 -1.256 -6.886 1.00 97.00 69 VAL A N 1
ATOM 544 C CA . VAL A 1 69 ? -2.146 -2.243 -7.181 1.00 97.00 69 VAL A CA 1
ATOM 545 C C . VAL A 1 69 ? -2.975 -2.480 -5.925 1.00 97.00 69 VAL A C 1
ATOM 547 O O . VAL A 1 69 ? -2.431 -2.810 -4.874 1.00 97.00 69 VAL A O 1
ATOM 550 N N . ASN A 1 70 ? -4.291 -2.333 -6.039 1.00 97.19 70 ASN A N 1
ATOM 551 C CA . ASN A 1 70 ? -5.243 -2.819 -5.053 1.00 97.19 70 ASN A CA 1
ATOM 552 C C . ASN A 1 70 ? -5.403 -4.334 -5.220 1.00 97.19 70 ASN A C 1
ATOM 554 O O . ASN A 1 70 ? -5.806 -4.809 -6.285 1.00 97.19 70 ASN A O 1
ATOM 558 N N . ILE A 1 71 ? -5.100 -5.071 -4.158 1.00 95.81 71 ILE A N 1
ATOM 559 C CA . ILE A 1 71 ? -5.138 -6.534 -4.106 1.00 95.81 71 ILE A CA 1
ATOM 560 C C . ILE A 1 71 ? -6.147 -7.067 -3.077 1.00 95.81 71 ILE A C 1
ATOM 562 O O . ILE A 1 71 ? -6.141 -8.259 -2.782 1.00 95.81 71 ILE A O 1
ATOM 566 N N . THR A 1 72 ? -7.035 -6.213 -2.554 1.00 94.31 72 THR A N 1
ATOM 567 C CA . THR A 1 72 ? -8.036 -6.564 -1.529 1.00 94.31 72 THR A CA 1
ATOM 568 C C . THR A 1 72 ? -8.920 -7.747 -1.918 1.00 94.31 72 THR A C 1
ATOM 570 O O . THR A 1 72 ? -9.215 -8.595 -1.081 1.00 94.31 72 THR A O 1
ATOM 573 N N . ASP A 1 73 ? -9.385 -7.789 -3.166 1.00 90.31 73 ASP A N 1
ATOM 574 C CA . ASP A 1 73 ? -10.365 -8.766 -3.658 1.00 90.31 73 ASP A CA 1
ATOM 575 C C . ASP A 1 73 ? -9.747 -9.828 -4.587 1.00 90.31 73 ASP A C 1
ATOM 577 O O . ASP A 1 73 ? -10.465 -10.614 -5.206 1.00 90.31 73 ASP A O 1
ATOM 581 N N . GLY A 1 74 ? -8.416 -9.834 -4.710 1.00 86.88 74 GLY A N 1
ATOM 582 C CA . GLY A 1 74 ? -7.675 -10.719 -5.609 1.00 86.88 74 GLY A CA 1
ATOM 583 C C . GLY A 1 74 ? -7.788 -10.379 -7.101 1.00 86.88 74 GLY A C 1
ATOM 584 O O . GLY A 1 74 ? -7.208 -11.094 -7.917 1.00 86.88 74 GLY A O 1
ATOM 585 N N . ARG A 1 75 ? -8.494 -9.305 -7.493 1.00 87.94 75 ARG A N 1
ATOM 586 C CA . ARG A 1 75 ? -8.607 -8.882 -8.904 1.00 87.94 75 ARG A CA 1
ATOM 587 C C . ARG A 1 75 ? -7.435 -8.035 -9.391 1.00 87.94 75 ARG A C 1
ATOM 589 O O . ARG A 1 75 ? -7.356 -7.776 -10.586 1.00 87.94 75 ARG A O 1
ATOM 596 N N . ASN A 1 76 ? -6.537 -7.627 -8.493 1.00 92.81 76 ASN A N 1
ATOM 597 C CA . ASN A 1 76 ? -5.308 -6.880 -8.779 1.00 92.81 76 ASN A CA 1
ATOM 598 C C . ASN A 1 76 ? -5.549 -5.677 -9.708 1.00 92.81 76 ASN A C 1
ATOM 600 O O . ASN A 1 76 ? -5.196 -5.691 -10.886 1.00 92.81 76 ASN A O 1
ATOM 604 N N . THR A 1 77 ? -6.156 -4.618 -9.172 1.00 95.56 77 THR A N 1
ATOM 605 C CA . THR A 1 77 ? -6.521 -3.424 -9.952 1.00 95.56 77 THR A CA 1
ATOM 606 C C . THR A 1 77 ? -5.501 -2.308 -9.764 1.00 95.56 77 THR A C 1
ATOM 608 O O . THR A 1 77 ? -5.195 -1.943 -8.633 1.00 95.56 77 THR A O 1
ATOM 611 N N . PHE A 1 78 ? -5.002 -1.718 -10.853 1.00 95.69 78 PHE A N 1
ATOM 612 C CA . PHE A 1 78 ? -4.136 -0.539 -10.765 1.00 95.69 78 PHE A CA 1
ATOM 613 C C . PHE A 1 78 ? -4.876 0.652 -10.157 1.00 95.69 78 PHE A C 1
ATOM 615 O O . PHE A 1 78 ? -5.990 0.981 -10.569 1.00 95.69 78 PHE A O 1
ATOM 622 N N . ILE A 1 79 ? -4.225 1.332 -9.217 1.00 96.69 79 ILE A N 1
ATOM 623 C CA . ILE A 1 79 ? -4.749 2.538 -8.579 1.00 96.69 79 ILE A CA 1
ATOM 624 C C . ILE A 1 79 ? -3.750 3.685 -8.719 1.00 96.69 79 ILE A C 1
ATOM 626 O O . ILE A 1 79 ? -2.538 3.498 -8.667 1.00 96.69 79 ILE A O 1
ATOM 630 N N . SER A 1 80 ? -4.269 4.896 -8.905 1.00 94.88 80 SER A N 1
ATOM 631 C CA . SER A 1 80 ? -3.470 6.127 -8.997 1.00 94.88 80 SER A CA 1
ATOM 632 C C . SER A 1 80 ? -3.572 7.005 -7.749 1.00 94.88 80 SER A C 1
ATOM 634 O O . SER A 1 80 ? -2.843 7.986 -7.621 1.00 94.88 80 SER A O 1
ATOM 636 N N . LYS A 1 81 ? -4.479 6.666 -6.829 1.00 96.56 81 LYS A N 1
ATOM 637 C CA . LYS A 1 81 ? -4.739 7.389 -5.583 1.00 96.56 81 LYS A CA 1
ATOM 638 C C . LYS A 1 81 ? -4.720 6.416 -4.416 1.00 96.56 81 LYS A C 1
ATOM 640 O O . LYS A 1 81 ? -5.034 5.241 -4.596 1.00 96.56 81 LYS A O 1
ATOM 645 N N . PHE A 1 82 ? -4.367 6.928 -3.243 1.00 96.94 82 PHE A N 1
ATOM 646 C CA . PHE A 1 82 ? -4.420 6.157 -2.014 1.00 96.94 82 PHE A CA 1
ATOM 647 C C . PHE A 1 82 ? -5.877 5.808 -1.680 1.00 96.94 82 PHE A C 1
ATOM 649 O O . PHE A 1 82 ? -6.753 6.673 -1.718 1.00 96.94 82 PHE A O 1
ATOM 656 N N . ASP A 1 83 ? -6.126 4.537 -1.371 1.00 96.00 83 ASP A N 1
ATOM 657 C CA . ASP 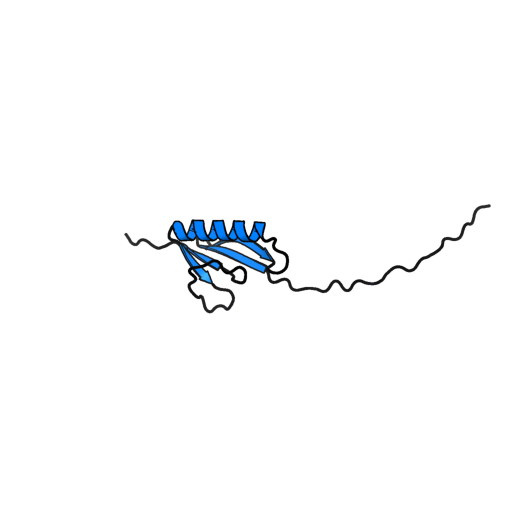A 1 83 ? -7.407 4.034 -0.879 1.00 96.00 83 ASP A CA 1
ATOM 658 C C . ASP A 1 83 ? -7.164 3.380 0.481 1.00 96.00 83 ASP A C 1
ATOM 660 O O . ASP A 1 83 ? -6.553 2.317 0.578 1.00 96.00 83 ASP A O 1
ATOM 664 N N . SER A 1 84 ? -7.650 4.017 1.544 1.00 95.06 84 SER A N 1
ATOM 665 C CA . SER A 1 84 ? -7.468 3.532 2.913 1.00 95.06 84 SER A CA 1
ATOM 666 C C . SER A 1 84 ? -8.174 2.211 3.208 1.00 95.06 84 SER A C 1
ATOM 668 O O . SER A 1 84 ? -7.921 1.604 4.250 1.00 95.06 84 SER A O 1
ATOM 670 N N . LYS A 1 85 ? -9.061 1.761 2.317 1.00 95.25 85 LYS A N 1
ATOM 671 C CA . LYS A 1 85 ? -9.770 0.483 2.416 1.00 95.25 85 LYS A CA 1
ATOM 672 C C . LYS A 1 85 ? -9.138 -0.601 1.546 1.00 95.25 85 LYS A C 1
ATOM 674 O O . LYS A 1 85 ? -9.654 -1.721 1.529 1.00 95.25 85 LYS A O 1
ATOM 679 N N . ALA A 1 86 ? -8.054 -0.291 0.839 1.00 95.94 86 ALA A N 1
ATOM 680 C CA . ALA A 1 86 ? -7.346 -1.231 -0.011 1.00 95.94 86 ALA A CA 1
ATOM 681 C C . ALA A 1 86 ? -6.149 -1.869 0.705 1.00 95.94 86 ALA A C 1
ATOM 683 O O . ALA A 1 86 ? -5.417 -1.208 1.438 1.00 95.94 86 ALA A O 1
ATOM 684 N N . ASP A 1 87 ? -5.913 -3.150 0.434 1.00 96.94 87 ASP A N 1
ATOM 685 C CA . ASP A 1 87 ? -4.585 -3.736 0.533 1.00 96.94 87 ASP A CA 1
ATOM 686 C C . ASP A 1 87 ? -3.818 -3.329 -0.720 1.00 96.94 87 ASP A C 1
ATOM 688 O O . ASP A 1 87 ? -4.226 -3.640 -1.840 1.00 96.94 87 ASP A O 1
ATOM 692 N N . ILE A 1 88 ? -2.731 -2.590 -0.531 1.00 97.94 88 ILE A N 1
ATOM 693 C CA . ILE A 1 88 ? -1.986 -1.952 -1.612 1.00 97.94 88 ILE A CA 1
ATOM 694 C C . ILE A 1 88 ? -0.630 -2.633 -1.745 1.00 97.94 88 ILE A C 1
ATOM 696 O O . ILE A 1 88 ? 0.120 -2.736 -0.775 1.00 97.94 88 ILE A O 1
ATOM 700 N N . LEU A 1 89 ? -0.293 -3.050 -2.963 1.00 96.94 89 LEU A N 1
ATOM 701 C CA . LEU A 1 89 ? 1.043 -3.497 -3.339 1.00 96.94 89 LEU A CA 1
ATOM 702 C C . LEU A 1 89 ? 1.681 -2.479 -4.286 1.00 96.94 89 LEU A C 1
ATOM 704 O O . LEU A 1 89 ? 1.126 -2.163 -5.338 1.00 96.94 89 LEU A O 1
ATOM 708 N N . LEU A 1 90 ? 2.855 -1.985 -3.909 1.00 96.88 90 LEU A N 1
ATOM 709 C CA . LEU A 1 90 ? 3.699 -1.115 -4.715 1.00 96.88 90 LEU A CA 1
ATOM 710 C C . LEU A 1 90 ? 4.725 -1.954 -5.475 1.00 96.88 90 LEU A C 1
ATOM 712 O O . LEU A 1 90 ? 5.490 -2.702 -4.872 1.00 96.88 90 LEU A O 1
ATOM 716 N N . ILE A 1 91 ? 4.766 -1.804 -6.794 1.00 93.94 91 ILE A N 1
ATOM 717 C CA . ILE A 1 91 ? 5.625 -2.572 -7.695 1.00 93.94 91 ILE A CA 1
ATOM 718 C C . ILE A 1 91 ? 6.620 -1.609 -8.351 1.00 93.94 91 ILE A C 1
ATOM 720 O O . ILE A 1 91 ? 6.183 -0.638 -8.976 1.00 93.94 91 ILE A O 1
ATOM 724 N N . PRO A 1 92 ? 7.941 -1.827 -8.229 1.00 91.12 92 PRO A N 1
ATOM 725 C CA . PRO A 1 92 ? 8.924 -0.974 -8.883 1.00 91.12 92 PRO A CA 1
ATOM 726 C C . PRO A 1 92 ? 8.792 -1.081 -10.405 1.00 91.12 92 PRO A C 1
ATOM 728 O O . PRO A 1 92 ? 8.581 -2.166 -10.950 1.00 91.12 92 PRO A O 1
ATOM 731 N N . ALA A 1 93 ? 8.950 0.036 -11.114 1.00 84.44 93 ALA A N 1
ATOM 732 C CA . ALA A 1 93 ? 9.034 -0.005 -12.566 1.00 84.44 93 ALA A CA 1
ATOM 733 C C . ALA A 1 93 ? 10.297 -0.763 -13.004 1.00 84.44 93 ALA A C 1
ATOM 735 O O . ALA A 1 93 ? 11.421 -0.340 -12.725 1.00 84.44 93 ALA A O 1
ATOM 736 N N . VAL A 1 94 ? 10.121 -1.860 -13.742 1.00 72.69 94 VAL A N 1
ATOM 737 C CA . VAL A 1 94 ? 11.218 -2.523 -14.454 1.00 72.69 94 VAL A CA 1
ATOM 738 C C . VAL A 1 94 ? 11.669 -1.626 -15.604 1.00 72.69 94 VAL A C 1
ATOM 740 O O . VAL A 1 94 ? 11.006 -1.527 -16.635 1.00 72.69 94 VAL A O 1
ATOM 743 N N . ARG A 1 95 ? 12.807 -0.948 -15.432 1.00 61.66 95 ARG A N 1
ATOM 744 C CA . ARG A 1 95 ? 13.537 -0.345 -16.551 1.00 61.66 95 ARG A CA 1
ATOM 745 C C . ARG A 1 95 ? 14.392 -1.445 -17.175 1.00 61.66 95 ARG A C 1
ATOM 747 O O . ARG A 1 95 ? 15.419 -1.808 -16.612 1.00 61.66 95 ARG A O 1
ATOM 754 N N . GLY A 1 96 ? 13.918 -2.020 -18.279 1.00 58.03 96 GLY A N 1
ATOM 755 C CA . GLY A 1 96 ? 14.734 -2.908 -19.108 1.00 58.03 96 GLY A CA 1
ATOM 756 C C . GLY A 1 96 ? 15.961 -2.152 -19.622 1.00 58.03 96 GLY A C 1
ATOM 757 O O . GLY A 1 96 ? 15.829 -0.993 -20.020 1.00 58.03 96 GLY A O 1
ATOM 758 N N . GLY A 1 97 ? 17.131 -2.783 -19.523 1.00 43.44 97 GLY A N 1
ATOM 759 C CA . GLY A 1 97 ? 18.380 -2.304 -20.122 1.00 43.44 97 GLY A CA 1
ATOM 760 C C . GLY A 1 97 ? 18.448 -2.588 -21.612 1.00 43.44 97 GLY A C 1
ATOM 761 O O . GLY A 1 97 ? 17.774 -3.547 -22.054 1.00 43.44 97 GLY A O 1
#

Sequence (97 aa):
MEGVKTVNTDFQGAIPREKSSMTVRKLRMMCAAGDETLAEWETETISPQRLNEIEVEFQSKMRQGYFAVNITDGRNTFISKFDSKADILLIPAVRGG

Solvent-accessible surface area (backbone atoms only — not comparable to full-atom values): 6189 Å² total; per-residue (Å²): 136,87,79,88,81,79,86,82,78,89,80,76,83,78,73,79,78,72,79,71,81,69,56,70,32,36,40,31,34,57,48,99,92,45,78,43,78,81,46,75,46,40,66,87,74,62,49,71,68,60,52,50,54,51,43,51,52,51,52,52,44,44,73,75,49,31,46,39,28,36,47,68,85,71,74,60,42,80,46,94,66,86,54,82,87,35,28,34,41,30,39,66,64,82,78,82,131

Radius of gyration: 23.17 Å; Cα contacts (8 Å, |Δi|>4): 119; chains: 1; bounding box: 40×23×89 Å

pLDDT: mean 82.63, std 20.51, range [34.62, 98.38]